Protein AF-A0A527HFW6-F1 (afdb_monomer_lite)

Sequence (103 aa):
LPSRADLGRWINHAISNKIAIEGASDHLVSEALYLTDPEGNGIEIYADRRAQDWKWNGDKIAMATERLNIPSVVAEVPAGDAGWQGTPENSIVGHVHLRVGRP

Structure (mmCIF, N/CA/C/O backbone):
data_AF-A0A527HFW6-F1
#
_entry.id   AF-A0A527HFW6-F1
#
loop_
_atom_site.group_PDB
_atom_site.id
_atom_site.type_symbol
_atom_site.label_atom_id
_atom_site.label_alt_id
_atom_site.label_comp_id
_atom_site.label_asym_id
_atom_site.label_entity_id
_atom_site.label_seq_id
_atom_site.pdbx_PDB_ins_code
_atom_site.Cartn_x
_atom_site.Cartn_y
_atom_site.Cartn_z
_atom_site.occupancy
_atom_site.B_iso_or_equiv
_atom_site.auth_seq_id
_atom_site.auth_comp_id
_atom_site.auth_asym_id
_atom_site.auth_atom_id
_atom_site.pdbx_PDB_model_num
ATOM 1 N N . LEU A 1 1 ? -5.401 -1.282 -4.016 1.00 96.75 1 LEU A N 1
ATOM 2 C CA . LEU A 1 1 ? -6.236 -0.087 -3.745 1.00 96.75 1 LEU A CA 1
ATOM 3 C C . LEU A 1 1 ? -6.180 0.848 -4.949 1.00 96.75 1 LEU A C 1
ATOM 5 O O . LEU A 1 1 ? -5.157 0.834 -5.626 1.00 96.75 1 LEU A O 1
ATOM 9 N N . PRO A 1 2 ? -7.241 1.625 -5.237 1.00 95.75 2 PRO A N 1
ATOM 10 C CA . PRO A 1 2 ? -7.330 2.424 -6.464 1.00 95.75 2 PRO A CA 1
ATOM 11 C C . PRO A 1 2 ? -6.266 3.517 -6.586 1.00 95.75 2 PRO A C 1
ATOM 13 O O . PRO A 1 2 ? -5.857 3.860 -7.693 1.00 95.75 2 PRO A O 1
ATOM 16 N N . SER A 1 3 ? -5.817 4.079 -5.462 1.00 96.38 3 SER A N 1
ATOM 17 C CA . SER A 1 3 ? -4.808 5.134 -5.450 1.00 96.38 3 SER A CA 1
ATOM 18 C C . SER A 1 3 ? -3.827 5.016 -4.284 1.00 96.38 3 SER A C 1
ATOM 20 O O . SER A 1 3 ? -4.101 4.392 -3.257 1.00 96.38 3 SER A O 1
ATOM 22 N N . ARG A 1 4 ? -2.684 5.696 -4.420 1.00 97.38 4 ARG A N 1
ATOM 23 C CA . ARG A 1 4 ? -1.696 5.858 -3.345 1.00 97.38 4 ARG A CA 1
ATOM 24 C C . ARG A 1 4 ? -2.281 6.565 -2.113 1.00 97.38 4 ARG A C 1
ATOM 26 O O . ARG A 1 4 ? -1.946 6.207 -0.988 1.00 97.38 4 ARG A O 1
ATOM 33 N N . ALA A 1 5 ? -3.206 7.506 -2.315 1.00 97.50 5 ALA A N 1
ATOM 34 C CA . ALA A 1 5 ? -3.919 8.174 -1.226 1.00 97.50 5 ALA A CA 1
ATOM 35 C C . ALA A 1 5 ? -4.813 7.201 -0.439 1.00 97.50 5 ALA A C 1
ATOM 37 O O . ALA A 1 5 ? -4.895 7.303 0.782 1.00 97.50 5 ALA A O 1
ATOM 38 N N . ASP A 1 6 ? -5.431 6.216 -1.100 1.00 98.00 6 ASP A N 1
ATOM 39 C CA . ASP A 1 6 ? -6.207 5.175 -0.413 1.00 98.00 6 ASP A CA 1
ATOM 40 C C . ASP A 1 6 ? -5.325 4.302 0.476 1.00 98.00 6 ASP A C 1
ATOM 42 O O . ASP A 1 6 ? -5.718 3.968 1.594 1.00 98.00 6 ASP A O 1
ATOM 46 N N . LEU A 1 7 ? -4.112 3.983 0.015 1.00 98.25 7 LEU A N 1
ATOM 47 C CA . LEU A 1 7 ? -3.121 3.307 0.847 1.00 98.25 7 LEU A CA 1
ATOM 48 C C . LEU A 1 7 ? -2.736 4.172 2.052 1.00 98.25 7 LEU A C 1
ATOM 50 O O . LEU A 1 7 ? -2.691 3.669 3.170 1.00 98.25 7 LEU A O 1
ATOM 54 N N . GLY A 1 8 ? -2.552 5.480 1.858 1.00 98.25 8 GLY A N 1
ATOM 55 C CA . GLY A 1 8 ? -2.332 6.437 2.946 1.00 98.25 8 GLY A CA 1
ATOM 56 C C . GLY A 1 8 ? -3.475 6.466 3.969 1.00 98.25 8 GLY A C 1
ATOM 57 O O . GLY A 1 8 ? -3.223 6.428 5.176 1.00 98.25 8 GLY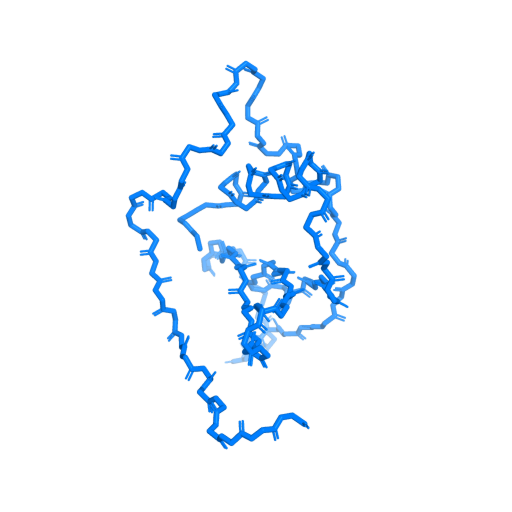 A O 1
ATOM 58 N N . ARG A 1 9 ? -4.737 6.464 3.512 1.00 98.38 9 ARG A N 1
ATOM 59 C CA . ARG A 1 9 ? -5.921 6.379 4.389 1.00 98.38 9 ARG A CA 1
ATOM 60 C C . ARG A 1 9 ? -5.914 5.081 5.191 1.00 98.38 9 ARG A C 1
ATOM 62 O O . ARG A 1 9 ? -6.140 5.119 6.401 1.00 98.38 9 ARG A O 1
ATOM 69 N N . TRP A 1 10 ? -5.619 3.957 4.538 1.00 98.31 10 TRP A N 1
ATOM 70 C CA . TRP A 1 10 ? -5.533 2.660 5.203 1.00 98.31 10 TRP A CA 1
ATOM 71 C C . TRP A 1 10 ? -4.407 2.614 6.244 1.00 98.31 10 TRP A C 1
ATOM 73 O O . TRP A 1 10 ? -4.631 2.158 7.362 1.00 98.31 10 TRP A O 1
ATOM 83 N N . ILE A 1 11 ? -3.225 3.159 5.934 1.00 98.38 11 ILE A N 1
ATOM 84 C CA . ILE A 1 11 ? -2.102 3.260 6.880 1.00 98.38 11 ILE A CA 1
ATOM 85 C C . ILE A 1 11 ? -2.509 4.057 8.124 1.00 98.38 11 ILE A C 1
ATOM 87 O O . ILE A 1 11 ? -2.280 3.602 9.245 1.00 98.38 11 ILE A O 1
ATOM 91 N N . ASN A 1 12 ? -3.134 5.226 7.954 1.00 97.69 12 ASN A N 1
ATOM 92 C CA . ASN A 1 12 ? -3.603 6.030 9.086 1.00 97.69 12 ASN A CA 1
ATOM 93 C C . ASN A 1 12 ? -4.601 5.251 9.949 1.00 97.69 12 ASN A C 1
ATOM 95 O O . ASN A 1 12 ? -4.491 5.243 11.174 1.00 97.69 12 ASN A O 1
ATOM 99 N N . HIS A 1 13 ? -5.532 4.540 9.313 1.00 97.62 13 HIS A N 1
ATOM 100 C CA . HIS A 1 13 ? -6.481 3.672 10.002 1.00 97.62 13 HIS A CA 1
ATOM 101 C C . HIS A 1 13 ? -5.792 2.544 10.780 1.00 97.62 13 HIS A C 1
ATOM 103 O O . HIS A 1 13 ? -6.129 2.314 11.944 1.00 97.62 13 HIS A O 1
ATOM 109 N N . ALA A 1 14 ? -4.806 1.877 10.177 1.00 97.69 14 ALA A N 1
ATOM 110 C CA . ALA A 1 14 ? -4.025 0.830 10.824 1.00 97.69 14 ALA A CA 1
ATOM 111 C C . ALA A 1 14 ? -3.270 1.360 12.051 1.00 97.69 14 ALA A C 1
ATOM 113 O O . ALA A 1 14 ? -3.314 0.738 13.112 1.00 97.69 14 ALA A O 1
ATOM 114 N N . ILE A 1 15 ? -2.659 2.546 11.949 1.00 96.75 15 ILE A N 1
ATOM 115 C CA . ILE A 1 15 ? -1.980 3.217 13.067 1.00 96.75 15 ILE A CA 1
ATOM 116 C C . ILE A 1 15 ? -2.969 3.526 14.198 1.00 96.75 15 ILE A C 1
ATOM 118 O O . ILE A 1 15 ? -2.714 3.165 15.349 1.00 96.75 15 ILE A O 1
ATOM 122 N N . SER A 1 16 ? -4.108 4.158 13.894 1.00 96.88 16 SER A N 1
ATOM 123 C CA . SER A 1 16 ? -5.111 4.534 14.902 1.00 96.88 16 SER A CA 1
ATOM 124 C C . SER A 1 16 ? -5.691 3.330 15.644 1.00 96.88 16 SER A C 1
ATOM 126 O O . SER A 1 16 ? -5.958 3.420 16.841 1.00 96.88 16 SER A O 1
ATOM 128 N N . ASN A 1 17 ? -5.846 2.199 14.953 1.00 97.31 17 ASN A N 1
ATOM 129 C CA . ASN A 1 17 ? -6.395 0.967 15.521 1.00 97.31 17 ASN A CA 1
ATOM 130 C C . ASN A 1 17 ? -5.321 -0.005 16.026 1.00 97.31 17 ASN A C 1
ATOM 132 O O . ASN A 1 17 ? -5.662 -1.080 16.512 1.00 97.31 17 ASN A O 1
ATOM 136 N N . LYS A 1 18 ? -4.036 0.368 15.946 1.00 97.06 18 LYS A N 1
ATOM 137 C CA . LYS A 1 18 ? -2.896 -0.475 16.339 1.00 97.06 18 LYS A CA 1
ATOM 138 C C . LYS A 1 18 ? -2.925 -1.853 15.663 1.00 97.06 18 LYS A C 1
ATOM 140 O O . LYS A 1 18 ? -2.614 -2.862 16.295 1.00 97.06 18 LYS A O 1
ATOM 145 N N . ILE A 1 19 ? -3.309 -1.888 14.387 1.00 96.44 19 ILE A N 1
ATOM 146 C CA . ILE A 1 19 ? -3.271 -3.110 13.580 1.00 96.44 19 ILE A CA 1
ATOM 147 C C . ILE A 1 19 ? -1.806 -3.526 13.429 1.00 96.44 19 ILE A C 1
ATOM 149 O O . ILE A 1 19 ? -0.955 -2.710 13.070 1.00 96.44 19 ILE A O 1
ATOM 153 N N . ALA A 1 20 ? -1.512 -4.789 13.733 1.00 95.94 20 ALA A N 1
ATOM 154 C CA . ALA A 1 20 ? -0.170 -5.330 13.600 1.00 95.94 20 ALA A CA 1
ATOM 155 C C . ALA A 1 20 ? 0.201 -5.461 12.117 1.00 95.94 20 ALA A C 1
ATOM 157 O O . ALA A 1 20 ? -0.546 -6.039 11.331 1.00 95.94 20 ALA A O 1
ATOM 158 N N . ILE A 1 21 ? 1.365 -4.925 11.758 1.00 96.88 21 ILE A N 1
ATOM 159 C CA . ILE A 1 21 ? 1.946 -5.012 10.419 1.00 96.88 21 ILE A CA 1
ATOM 160 C C . ILE A 1 21 ? 3.216 -5.849 10.527 1.00 96.88 21 ILE A C 1
ATOM 162 O O . ILE A 1 21 ? 4.059 -5.592 11.386 1.00 96.88 21 ILE A O 1
ATOM 166 N N . GLU A 1 22 ? 3.353 -6.834 9.651 1.00 96.88 22 GLU A N 1
ATOM 167 C CA . GLU A 1 22 ? 4.515 -7.723 9.596 1.00 96.88 22 GLU A CA 1
ATOM 168 C C . GLU A 1 22 ? 5.620 -7.161 8.704 1.00 96.88 22 GLU A C 1
ATOM 170 O O . GLU A 1 22 ? 6.806 -7.380 8.952 1.00 96.88 22 GLU A O 1
ATOM 175 N N . GLY A 1 23 ? 5.241 -6.393 7.683 1.00 97.00 23 GLY A N 1
ATOM 176 C CA . GLY A 1 23 ? 6.181 -5.789 6.753 1.00 97.00 23 GLY A CA 1
ATOM 177 C C . GLY A 1 23 ? 5.572 -4.655 5.942 1.00 97.00 23 GLY A C 1
ATOM 178 O O . GLY A 1 23 ? 4.356 -4.508 5.838 1.00 97.00 23 GLY A O 1
ATOM 179 N N . ALA A 1 24 ? 6.444 -3.850 5.344 1.00 98.00 24 ALA A N 1
ATOM 180 C CA . ALA A 1 24 ? 6.068 -2.823 4.387 1.00 98.00 24 ALA A CA 1
ATOM 181 C C . ALA A 1 24 ? 7.195 -2.641 3.368 1.00 98.00 24 ALA A C 1
ATOM 183 O O . ALA A 1 24 ? 8.367 -2.538 3.752 1.00 98.00 24 ALA A O 1
ATOM 184 N N . SER A 1 25 ? 6.852 -2.589 2.084 1.00 98.31 25 SER A N 1
ATOM 185 C CA . SER A 1 25 ? 7.844 -2.560 1.008 1.00 98.31 25 SER A CA 1
ATOM 186 C C . SER A 1 25 ? 7.433 -1.666 -0.158 1.00 98.31 25 SER A C 1
ATOM 188 O O . SER A 1 25 ? 6.252 -1.501 -0.457 1.00 98.31 25 SER A O 1
ATOM 190 N N . ASP A 1 26 ? 8.437 -1.077 -0.804 1.00 98.19 26 ASP A N 1
ATOM 191 C CA . ASP A 1 26 ? 8.324 -0.409 -2.100 1.00 98.19 26 ASP A CA 1
ATOM 192 C C . ASP A 1 26 ? 8.969 -1.304 -3.164 1.00 98.19 26 ASP A C 1
ATOM 194 O O . ASP A 1 26 ? 10.151 -1.655 -3.079 1.00 98.19 26 ASP A O 1
ATOM 198 N N . HIS A 1 27 ? 8.173 -1.689 -4.157 1.00 97.56 27 HIS A N 1
ATOM 199 C CA . HIS A 1 27 ? 8.573 -2.595 -5.227 1.00 97.56 27 HIS A CA 1
ATOM 200 C C . HIS A 1 27 ? 8.954 -1.878 -6.523 1.00 97.56 27 HIS A C 1
ATOM 202 O O . HIS A 1 27 ? 9.160 -2.535 -7.540 1.00 97.56 27 HIS A O 1
ATOM 208 N N . LEU A 1 28 ? 9.046 -0.541 -6.511 1.00 96.69 28 LEU A N 1
ATOM 209 C CA . LEU A 1 28 ? 9.226 0.348 -7.672 1.00 96.69 28 LEU A CA 1
ATOM 210 C C . LEU A 1 28 ? 8.046 0.392 -8.651 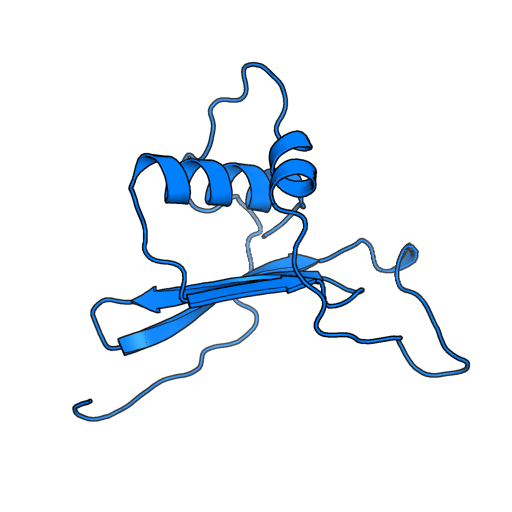1.00 96.69 28 LEU A C 1
ATOM 212 O O . LEU A 1 28 ? 7.960 1.332 -9.440 1.00 96.69 28 LEU A O 1
ATOM 216 N N . VAL A 1 29 ? 7.139 -0.580 -8.582 1.00 97.31 29 VAL A N 1
ATOM 217 C CA . VAL A 1 29 ? 5.888 -0.647 -9.355 1.00 97.31 29 VAL A CA 1
ATOM 218 C C . VAL A 1 29 ? 4.652 -0.487 -8.479 1.00 97.31 29 VAL A C 1
ATOM 220 O O . VAL A 1 29 ? 3.632 0.005 -8.950 1.00 97.31 29 VAL A O 1
ATOM 223 N N . SER A 1 30 ? 4.764 -0.840 -7.202 1.00 97.38 30 SER A N 1
ATOM 224 C CA . SER A 1 30 ? 3.705 -0.775 -6.201 1.00 97.38 30 SER A CA 1
ATOM 225 C C . SER A 1 30 ? 4.304 -0.547 -4.813 1.00 97.38 30 SER A C 1
ATOM 227 O O . SER A 1 30 ? 5.487 -0.799 -4.571 1.00 97.38 30 SER A O 1
ATOM 229 N N . GLU A 1 31 ? 3.481 -0.041 -3.905 1.00 98.38 31 GLU A N 1
ATOM 230 C CA . GLU A 1 31 ? 3.803 0.131 -2.488 1.00 98.38 31 GLU A CA 1
ATOM 231 C C . GLU A 1 31 ? 2.827 -0.721 -1.673 1.00 98.38 31 GLU A C 1
ATOM 233 O O . GLU A 1 31 ? 1.620 -0.648 -1.912 1.00 98.38 31 GLU A O 1
ATOM 238 N N . ALA A 1 32 ? 3.336 -1.527 -0.737 1.00 98.19 32 ALA A N 1
ATOM 239 C CA . ALA A 1 32 ? 2.559 -2.565 -0.059 1.00 98.19 32 ALA A CA 1
ATOM 240 C C . ALA A 1 32 ? 2.808 -2.621 1.456 1.00 98.19 32 ALA A C 1
ATOM 242 O O . ALA A 1 32 ? 3.918 -2.361 1.934 1.00 98.19 32 ALA A O 1
ATOM 243 N N . LEU A 1 33 ? 1.769 -3.001 2.206 1.00 98.19 33 LEU A N 1
ATOM 244 C CA . LEU A 1 33 ? 1.836 -3.419 3.606 1.00 98.19 33 LEU A CA 1
ATOM 245 C C . LEU A 1 33 ? 1.343 -4.858 3.742 1.00 98.19 33 LEU A C 1
ATOM 247 O O . LEU A 1 33 ? 0.384 -5.261 3.084 1.00 98.19 33 LEU A O 1
ATOM 251 N N . TYR A 1 34 ? 1.982 -5.594 4.643 1.00 97.25 34 TYR A N 1
ATOM 252 C CA . TYR A 1 34 ? 1.739 -7.009 4.885 1.00 97.25 34 TYR A CA 1
ATOM 253 C C . TYR A 1 34 ? 1.278 -7.216 6.322 1.00 97.25 34 TYR A C 1
ATOM 255 O O . TYR A 1 34 ? 1.875 -6.677 7.258 1.00 97.25 34 TYR A O 1
ATOM 263 N N . LEU A 1 35 ? 0.222 -7.997 6.500 1.00 96.06 35 LEU A N 1
ATOM 264 C CA . LEU A 1 35 ? -0.337 -8.346 7.799 1.00 96.06 35 LEU A CA 1
ATOM 265 C C . LEU A 1 35 ? -0.895 -9.764 7.768 1.00 96.06 35 LEU A C 1
ATOM 267 O O . LEU A 1 35 ? -1.191 -10.291 6.700 1.00 96.06 35 LEU A O 1
ATOM 271 N N . THR A 1 36 ? -1.085 -10.343 8.944 1.00 93.44 36 THR A N 1
ATOM 272 C CA . THR A 1 36 ? -1.742 -11.639 9.098 1.00 93.44 36 THR A CA 1
ATOM 273 C C . THR A 1 36 ? -3.101 -11.446 9.757 1.00 93.44 36 THR A C 1
ATOM 275 O O . THR A 1 36 ? -3.220 -10.712 10.743 1.00 93.44 36 THR A O 1
ATOM 278 N N . ASP A 1 37 ? -4.134 -12.071 9.195 1.00 90.19 37 ASP A N 1
ATOM 279 C CA . ASP A 1 37 ? -5.470 -12.082 9.790 1.00 90.19 37 ASP A CA 1
ATOM 280 C C . ASP A 1 37 ? -5.546 -13.021 11.016 1.00 90.19 37 ASP A C 1
ATOM 282 O O . ASP A 1 37 ? -4.619 -13.798 11.271 1.00 90.19 37 ASP A O 1
ATOM 286 N N . PRO A 1 38 ? -6.619 -12.958 11.826 1.00 89.06 38 PRO A N 1
ATOM 287 C CA . PRO A 1 38 ? -6.767 -13.818 13.003 1.00 89.06 38 PRO A CA 1
ATOM 288 C C . PRO A 1 38 ? -6.705 -15.325 12.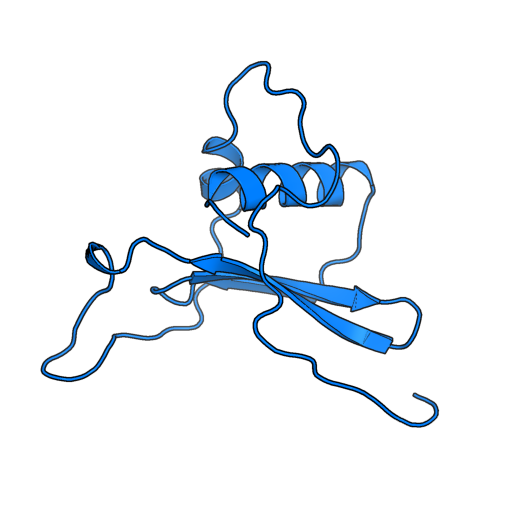706 1.00 89.06 38 PRO A C 1
ATOM 290 O O . PRO A 1 38 ? -6.347 -16.111 13.585 1.00 89.06 38 PRO A O 1
ATOM 293 N N . GLU A 1 39 ? -7.048 -15.734 11.486 1.00 88.19 39 GLU A N 1
ATOM 294 C CA . GLU A 1 39 ? -7.007 -17.110 11.000 1.00 88.19 39 GLU A CA 1
ATOM 295 C C . GLU A 1 39 ? -5.614 -17.550 10.509 1.00 88.19 39 GLU A C 1
ATOM 297 O O . GLU A 1 39 ? -5.400 -18.738 10.251 1.00 88.19 39 GLU A O 1
ATOM 302 N N . GLY A 1 40 ? -4.644 -16.636 10.430 1.00 86.19 40 GLY A N 1
ATOM 303 C CA . GLY A 1 40 ? -3.277 -16.925 10.002 1.00 86.19 40 GLY A CA 1
ATOM 304 C C . GLY A 1 40 ? -3.043 -16.797 8.493 1.00 86.19 40 GLY A C 1
ATOM 305 O O . GLY A 1 40 ? -2.034 -17.314 7.999 1.00 86.19 40 GLY A O 1
ATOM 306 N N . ASN A 1 41 ? -3.954 -16.159 7.755 1.00 88.50 41 ASN A N 1
ATOM 307 C CA . ASN A 1 41 ? -3.774 -15.853 6.340 1.00 88.50 41 ASN A CA 1
ATOM 308 C C . ASN A 1 41 ? -2.975 -14.560 6.175 1.00 88.50 41 ASN A C 1
ATOM 310 O O . ASN A 1 41 ? -3.277 -13.539 6.793 1.00 88.50 41 ASN A O 1
ATOM 314 N N . GLY A 1 42 ? -1.984 -14.598 5.286 1.00 91.62 42 GLY A N 1
ATOM 315 C CA . GLY A 1 42 ? -1.260 -13.401 4.875 1.00 91.62 42 GLY A CA 1
ATOM 316 C C . GLY A 1 42 ? -2.135 -12.527 3.980 1.00 91.62 42 GLY A C 1
ATOM 317 O O . GLY A 1 42 ? -2.678 -12.995 2.979 1.00 91.62 42 GLY A O 1
ATOM 318 N N . ILE A 1 43 ? -2.243 -11.255 4.333 1.00 94.25 43 ILE A N 1
ATOM 319 C CA . ILE A 1 43 ? -2.908 -10.214 3.562 1.00 94.25 43 ILE A CA 1
ATOM 320 C C . ILE A 1 43 ? -1.837 -9.237 3.075 1.00 94.25 43 ILE A C 1
ATOM 322 O O . ILE A 1 43 ? -0.986 -8.785 3.841 1.00 94.25 43 ILE A O 1
ATOM 326 N N . GLU A 1 44 ? -1.915 -8.880 1.798 1.00 96.75 44 GLU A N 1
ATOM 327 C CA . GLU A 1 44 ? -1.153 -7.787 1.204 1.00 96.75 44 GLU A CA 1
ATOM 328 C C . GLU A 1 44 ? -2.115 -6.668 0.798 1.00 96.75 44 GLU A C 1
ATOM 330 O O . GLU A 1 44 ? -3.064 -6.878 0.039 1.00 96.75 44 GLU A O 1
ATOM 335 N N . ILE A 1 45 ? -1.865 -5.458 1.295 1.00 97.56 45 ILE A N 1
ATOM 336 C CA . ILE A 1 45 ? -2.615 -4.258 0.928 1.00 97.56 45 ILE A CA 1
ATOM 337 C C . ILE A 1 45 ? -1.658 -3.329 0.210 1.00 97.56 45 ILE A C 1
ATOM 339 O O . ILE A 1 45 ? -0.733 -2.789 0.814 1.00 97.56 45 ILE A O 1
ATOM 343 N N . TYR A 1 46 ? -1.896 -3.138 -1.083 1.00 97.69 46 TYR A N 1
ATOM 344 C CA . TYR A 1 46 ? -0.999 -2.376 -1.938 1.00 97.69 46 TYR A CA 1
ATOM 345 C C . TYR A 1 46 ? -1.733 -1.348 -2.793 1.00 97.69 46 TYR A C 1
ATOM 347 O O . TYR A 1 46 ? -2.946 -1.434 -3.013 1.00 97.69 46 TYR A O 1
ATOM 355 N N . ALA A 1 47 ? -0.985 -0.373 -3.297 1.00 97.94 47 ALA A N 1
ATOM 356 C CA . ALA A 1 47 ? -1.397 0.495 -4.390 1.00 97.94 47 ALA A CA 1
ATOM 357 C C . ALA A 1 47 ? -0.327 0.473 -5.483 1.00 97.94 47 ALA A C 1
ATOM 359 O O . ALA A 1 47 ? 0.867 0.589 -5.198 1.00 97.94 47 ALA A O 1
ATOM 360 N N . ASP A 1 48 ? -0.763 0.332 -6.732 1.00 96.50 48 ASP A N 1
ATOM 361 C CA . ASP A 1 48 ? 0.127 0.425 -7.882 1.00 96.50 48 ASP A CA 1
ATOM 362 C C . ASP A 1 48 ? 0.539 1.879 -8.125 1.00 96.50 48 ASP A C 1
ATOM 364 O O . ASP A 1 48 ? -0.250 2.822 -7.988 1.00 96.50 48 ASP A O 1
ATOM 368 N N . ARG A 1 49 ? 1.783 2.064 -8.561 1.00 95.38 49 ARG A N 1
ATOM 369 C CA . ARG A 1 49 ? 2.191 3.281 -9.263 1.00 95.38 49 ARG A CA 1
ATOM 370 C C . ARG A 1 49 ? 1.544 3.270 -10.641 1.00 95.38 49 ARG A C 1
ATOM 372 O O . ARG A 1 49 ? 1.293 2.208 -11.214 1.00 95.38 49 ARG A O 1
ATOM 379 N N . ARG A 1 50 ? 1.321 4.449 -11.222 1.00 92.88 50 ARG A N 1
ATOM 380 C CA . ARG A 1 50 ? 0.841 4.518 -12.607 1.00 92.88 50 ARG A CA 1
ATOM 381 C C . ARG A 1 50 ? 1.858 3.811 -13.500 1.00 92.88 50 ARG A C 1
ATOM 383 O O . ARG A 1 50 ? 3.054 4.038 -13.352 1.00 92.88 50 ARG A O 1
ATOM 390 N N . ALA A 1 51 ? 1.393 3.001 -14.449 1.00 90.75 51 ALA A N 1
ATOM 391 C CA . ALA A 1 51 ? 2.277 2.207 -15.309 1.00 90.75 51 ALA A CA 1
ATOM 392 C C . ALA A 1 51 ? 3.313 3.058 -16.076 1.00 90.75 51 ALA A C 1
ATOM 394 O O . ALA A 1 51 ? 4.418 2.603 -16.352 1.00 90.75 51 ALA A O 1
ATOM 395 N N . GLN A 1 52 ? 2.978 4.317 -16.375 1.00 92.69 52 GLN A N 1
ATOM 396 C CA . GLN A 1 52 ? 3.885 5.292 -16.995 1.00 92.69 52 GLN A CA 1
ATOM 397 C C . GLN A 1 52 ? 5.072 5.707 -16.102 1.00 92.69 52 GLN A C 1
ATOM 399 O O . GLN A 1 52 ? 6.076 6.187 -16.617 1.00 92.69 52 GLN A O 1
ATOM 404 N N . ASP A 1 53 ? 4.956 5.530 -14.783 1.00 92.25 53 ASP A N 1
ATOM 405 C CA . ASP A 1 53 ? 5.993 5.863 -13.801 1.00 92.25 53 ASP A CA 1
ATOM 406 C C . ASP A 1 53 ? 6.921 4.664 -13.524 1.00 92.25 53 ASP A C 1
ATOM 408 O O . ASP A 1 53 ? 7.897 4.784 -12.777 1.00 92.25 53 ASP A O 1
ATOM 412 N N . TRP A 1 54 ? 6.626 3.493 -14.101 1.00 95.31 54 TRP A N 1
ATOM 413 C CA . TRP A 1 54 ? 7.449 2.302 -13.931 1.00 95.31 54 TRP A CA 1
ATOM 414 C C . TRP A 1 54 ? 8.787 2.475 -14.637 1.00 95.31 54 TRP A C 1
ATOM 416 O O . TRP A 1 54 ? 8.874 2.917 -15.784 1.00 95.31 54 TRP A O 1
ATOM 426 N N . LYS A 1 55 ? 9.856 2.092 -13.941 1.00 93.00 55 LYS A N 1
ATOM 427 C CA . LYS A 1 55 ? 11.205 2.120 -14.499 1.00 93.00 55 LYS A CA 1
ATOM 428 C C . LYS A 1 55 ? 11.455 0.845 -15.289 1.00 93.00 55 LYS A C 1
ATOM 430 O O . LYS A 1 55 ? 11.201 -0.254 -14.803 1.00 93.00 55 LYS A O 1
ATOM 435 N N . TRP A 1 56 ? 12.011 1.004 -16.481 1.00 94.00 56 TRP A N 1
ATOM 436 C CA . TRP A 1 56 ? 12.375 -0.097 -17.365 1.00 94.00 56 TRP A CA 1
ATOM 437 C C . TRP A 1 56 ? 13.896 -0.227 -17.441 1.00 94.00 56 TRP A C 1
ATOM 439 O O . TRP A 1 56 ? 14.615 0.770 -17.493 1.00 94.00 56 TRP A O 1
ATOM 449 N N . ASN A 1 57 ? 14.383 -1.464 -17.452 1.00 91.81 57 ASN A N 1
ATOM 450 C CA . ASN A 1 57 ? 15.766 -1.826 -17.727 1.00 91.81 57 ASN A CA 1
ATOM 451 C C . ASN A 1 57 ? 15.788 -2.678 -19.002 1.00 91.81 57 ASN A C 1
ATOM 453 O O . ASN A 1 57 ? 15.646 -3.901 -18.949 1.00 91.81 57 ASN A O 1
ATOM 457 N N . GLY A 1 58 ? 15.889 -2.008 -20.151 1.00 92.81 58 GLY A N 1
ATOM 458 C CA . GLY A 1 58 ? 15.694 -2.642 -21.453 1.00 92.81 58 GLY A CA 1
ATOM 459 C C . GLY A 1 58 ? 14.243 -3.087 -21.639 1.00 92.81 58 GLY A C 1
ATOM 460 O O . GLY A 1 58 ? 13.329 -2.269 -21.596 1.00 92.81 58 GLY A O 1
ATOM 461 N N . ASP A 1 59 ? 14.044 -4.386 -21.835 1.00 94.19 59 ASP A N 1
ATOM 462 C CA . ASP A 1 59 ? 12.746 -5.040 -22.027 1.00 94.19 59 ASP A CA 1
ATOM 463 C C . ASP A 1 59 ? 12.077 -5.486 -20.714 1.00 94.19 59 ASP A C 1
ATOM 465 O O . ASP A 1 59 ? 10.966 -6.016 -20.729 1.00 94.1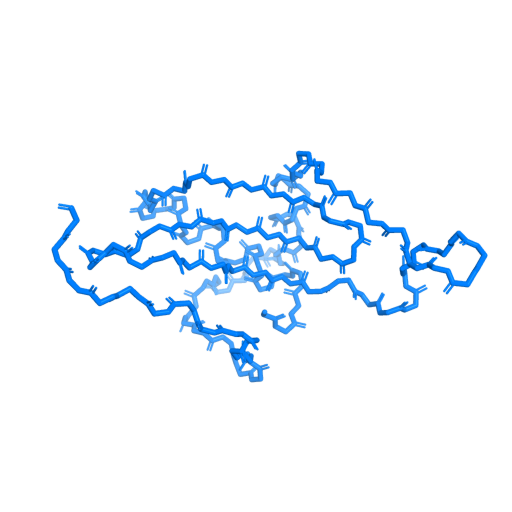9 59 ASP A O 1
ATOM 469 N N . LYS A 1 60 ? 12.738 -5.278 -19.570 1.00 95.25 60 LYS A N 1
ATOM 470 C CA . LYS A 1 60 ? 12.265 -5.726 -18.255 1.00 95.25 60 LYS A CA 1
ATOM 471 C C . LYS A 1 60 ? 11.848 -4.558 -17.380 1.00 95.25 60 LYS A C 1
ATOM 473 O O . LYS A 1 60 ? 12.501 -3.517 -17.357 1.00 95.25 60 LYS A O 1
ATOM 478 N N . ILE A 1 61 ? 10.807 -4.772 -16.586 1.00 95.75 61 ILE A N 1
ATOM 479 C CA . ILE A 1 61 ? 10.418 -3.844 -15.525 1.00 95.75 61 ILE A CA 1
ATOM 480 C C . ILE A 1 61 ? 11.410 -3.981 -14.365 1.00 95.75 61 ILE A C 1
ATOM 482 O O . ILE A 1 61 ? 11.769 -5.090 -13.962 1.00 95.75 61 ILE A O 1
ATOM 486 N N . ALA A 1 62 ? 11.875 -2.849 -13.843 1.00 96.19 62 ALA A N 1
ATOM 487 C CA . ALA A 1 62 ? 12.711 -2.818 -12.655 1.00 96.19 62 ALA A CA 1
ATOM 488 C C . ALA A 1 62 ? 11.864 -3.131 -11.415 1.00 96.19 62 ALA A C 1
ATOM 490 O O . ALA A 1 62 ? 10.859 -2.470 -11.165 1.00 96.19 62 ALA A O 1
ATOM 491 N N . MET A 1 63 ? 12.311 -4.109 -10.631 1.00 95.50 63 MET A N 1
ATOM 492 C CA . MET A 1 63 ? 11.670 -4.549 -9.393 1.00 95.50 63 MET A CA 1
ATOM 493 C C . MET A 1 63 ? 12.662 -4.422 -8.242 1.00 95.50 63 MET A C 1
ATOM 495 O O . MET A 1 63 ? 13.856 -4.670 -8.426 1.00 95.50 63 MET A O 1
ATOM 499 N N . ALA A 1 64 ? 12.171 -4.080 -7.056 1.00 95.88 64 ALA A N 1
ATOM 500 C CA . ALA A 1 64 ? 12.971 -4.097 -5.836 1.00 95.88 64 ALA A CA 1
ATOM 501 C C . ALA A 1 64 ? 12.142 -4.556 -4.630 1.00 95.88 64 ALA A C 1
ATOM 503 O O . ALA A 1 64 ? 10.963 -4.889 -4.740 1.00 95.88 64 ALA A O 1
ATOM 504 N N . THR A 1 65 ? 12.776 -4.624 -3.467 1.00 97.31 65 THR A N 1
ATOM 505 C CA . THR A 1 65 ? 12.102 -4.761 -2.171 1.00 97.31 65 THR A CA 1
ATOM 506 C C . THR A 1 65 ? 12.759 -3.763 -1.236 1.00 97.31 65 THR A C 1
ATOM 508 O O . THR A 1 65 ? 13.623 -4.102 -0.432 1.00 97.31 65 THR A O 1
ATOM 511 N N . GLU A 1 66 ? 12.407 -2.498 -1.431 1.00 97.69 66 GLU A N 1
ATOM 512 C CA . GLU A 1 66 ? 12.952 -1.389 -0.659 1.00 97.69 66 GLU A CA 1
ATOM 513 C C . GLU A 1 66 ? 12.091 -1.110 0.568 1.00 97.69 66 GLU A C 1
ATOM 515 O O . GLU A 1 66 ? 10.915 -1.476 0.641 1.00 97.69 66 GLU A O 1
ATOM 520 N N . ARG A 1 67 ? 12.666 -0.410 1.547 1.00 97.69 67 ARG A N 1
ATOM 521 C CA . ARG A 1 67 ? 11.901 0.051 2.706 1.00 97.69 67 ARG A CA 1
ATOM 522 C C . ARG A 1 67 ? 10.859 1.081 2.267 1.00 97.69 67 ARG A C 1
ATOM 524 O O . ARG A 1 67 ? 11.217 2.127 1.728 1.00 97.69 67 ARG A O 1
ATOM 531 N N . LEU A 1 68 ? 9.590 0.834 2.592 1.00 98.12 68 LEU A N 1
ATOM 532 C CA . LEU A 1 68 ? 8.517 1.779 2.289 1.00 98.12 68 LEU A CA 1
ATOM 533 C C . LEU A 1 68 ? 8.672 3.090 3.081 1.00 98.12 68 LEU A C 1
ATOM 535 O O . LEU A 1 68 ? 8.842 3.090 4.305 1.00 98.12 68 LEU A O 1
ATOM 539 N N . ASN A 1 69 ? 8.553 4.225 2.390 1.00 98.06 69 ASN A N 1
ATOM 540 C CA . ASN A 1 69 ? 8.510 5.544 3.015 1.00 98.06 69 ASN A CA 1
ATOM 541 C C . ASN A 1 69 ? 7.080 5.873 3.477 1.00 98.06 69 ASN A C 1
ATOM 543 O O . ASN A 1 69 ? 6.338 6.584 2.801 1.00 98.06 69 ASN A O 1
ATOM 547 N N . ILE A 1 70 ? 6.706 5.359 4.650 1.00 97.69 70 ILE A N 1
ATOM 548 C CA . ILE A 1 70 ? 5.366 5.539 5.231 1.00 97.69 70 ILE A CA 1
ATOM 549 C C . ILE A 1 70 ? 4.935 7.018 5.326 1.00 97.69 70 ILE A C 1
ATOM 551 O O . ILE A 1 70 ? 3.840 7.324 4.849 1.00 97.69 70 ILE A O 1
ATOM 555 N N . PRO A 1 71 ? 5.753 7.958 5.856 1.00 98.12 71 PRO A N 1
ATOM 556 C CA . PRO A 1 71 ? 5.375 9.372 5.890 1.00 98.12 71 PRO A CA 1
ATOM 557 C C . PRO A 1 71 ? 5.021 9.948 4.514 1.00 98.12 71 PRO A C 1
ATOM 559 O O . PRO A 1 71 ? 4.088 10.737 4.405 1.00 98.12 71 PRO A O 1
ATOM 562 N N . SER A 1 72 ? 5.729 9.534 3.457 1.00 98.19 72 SER A N 1
ATOM 563 C CA . SER A 1 72 ? 5.449 9.988 2.090 1.00 98.19 72 SER A CA 1
ATOM 564 C C . SER A 1 72 ? 4.123 9.458 1.545 1.00 98.19 72 SER A C 1
ATOM 566 O O . SER A 1 72 ? 3.468 10.179 0.800 1.00 98.19 72 SER A O 1
ATOM 568 N N . VAL A 1 73 ? 3.725 8.228 1.886 1.00 98.19 73 VAL A N 1
ATOM 569 C CA . VAL A 1 73 ? 2.427 7.670 1.466 1.00 98.19 73 VAL A CA 1
ATOM 570 C C . VAL A 1 73 ? 1.288 8.356 2.220 1.00 98.19 73 VAL A C 1
ATOM 572 O O . VAL A 1 73 ? 0.295 8.757 1.623 1.00 98.19 73 VAL A O 1
ATOM 575 N N . VAL A 1 74 ? 1.446 8.553 3.532 1.00 97.88 74 VAL A N 1
ATOM 576 C CA . VAL A 1 74 ? 0.452 9.241 4.371 1.00 97.88 74 VAL A CA 1
ATOM 577 C C . VAL A 1 74 ? 0.254 10.698 3.942 1.00 97.88 74 VAL A C 1
ATOM 579 O O . VAL A 1 74 ? -0.864 11.203 4.009 1.00 97.88 74 VAL A O 1
ATOM 582 N N . ALA A 1 75 ? 1.302 11.361 3.447 1.00 97.75 75 ALA A N 1
ATOM 583 C CA . ALA A 1 75 ? 1.223 12.730 2.938 1.00 97.75 75 ALA A CA 1
ATOM 584 C C . ALA A 1 75 ? 0.345 12.891 1.677 1.00 97.75 75 ALA A C 1
ATOM 586 O O . ALA A 1 75 ? -0.028 14.015 1.355 1.00 97.75 75 ALA A O 1
ATOM 587 N N . GLU A 1 76 ? -0.012 11.804 0.981 1.00 97.06 76 GLU A N 1
ATOM 58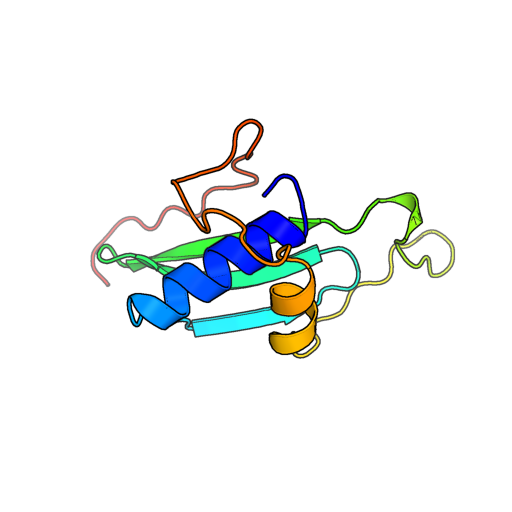8 C CA . GLU A 1 76 ? -0.966 11.841 -0.143 1.00 97.06 76 GLU A CA 1
ATOM 589 C C . GLU A 1 76 ? -2.418 12.022 0.314 1.00 97.06 76 GLU A C 1
ATOM 591 O O . GLU A 1 76 ? -3.290 12.325 -0.500 1.00 97.06 76 GLU A O 1
ATOM 596 N N . VAL A 1 77 ? -2.706 11.810 1.603 1.00 97.50 77 VAL A N 1
ATOM 597 C CA . VAL A 1 77 ? -4.053 11.984 2.148 1.00 97.50 77 VAL A CA 1
ATOM 598 C C . VAL A 1 77 ? -4.349 13.485 2.270 1.00 97.50 77 VAL A C 1
ATOM 600 O O . VAL A 1 77 ? -3.635 14.182 2.997 1.00 97.50 77 VAL A O 1
ATOM 603 N N . PRO A 1 78 ? -5.393 14.012 1.599 1.00 95.06 78 PRO A N 1
ATOM 604 C CA . PRO A 1 78 ? -5.726 15.431 1.668 1.00 95.06 78 PRO A CA 1
ATOM 605 C C . PRO A 1 78 ? -6.030 15.906 3.096 1.00 95.06 78 PRO A C 1
ATOM 607 O O . PRO A 1 78 ? -6.595 15.184 3.918 1.00 95.06 78 PRO A O 1
ATOM 610 N N . ALA A 1 79 ? -5.703 17.162 3.397 1.00 92.56 79 ALA A N 1
ATOM 611 C CA . ALA A 1 79 ? -6.080 17.762 4.673 1.00 92.56 79 ALA A CA 1
ATOM 612 C C . ALA A 1 79 ? -7.613 17.858 4.798 1.00 92.56 79 ALA A C 1
ATOM 614 O O . ALA A 1 79 ? -8.287 18.305 3.871 1.00 92.56 79 ALA A O 1
ATOM 615 N N . GLY A 1 80 ? -8.158 17.460 5.951 1.00 91.00 80 GLY A N 1
ATOM 616 C CA . GLY A 1 80 ? -9.608 17.432 6.185 1.00 91.00 80 GLY A CA 1
ATOM 617 C C . GLY A 1 80 ? -10.338 16.265 5.509 1.00 91.00 80 GLY A C 1
ATOM 618 O O . GLY A 1 80 ? -11.567 16.238 5.524 1.00 91.00 80 GLY A O 1
ATOM 619 N N . ASP A 1 81 ? -9.603 15.313 4.928 1.00 93.62 81 ASP A N 1
ATOM 620 C CA . ASP A 1 81 ? -10.164 14.075 4.391 1.00 93.62 81 ASP A CA 1
ATOM 621 C C . ASP A 1 81 ? -10.878 13.271 5.491 1.00 93.62 81 ASP A C 1
ATOM 623 O O . ASP A 1 81 ? -10.457 13.254 6.651 1.00 93.62 81 ASP A O 1
ATOM 627 N N . ALA A 1 82 ? -11.967 12.594 5.121 1.00 92.19 82 ALA A N 1
ATOM 628 C CA . ALA A 1 82 ? -12.775 11.803 6.046 1.00 92.19 82 ALA A CA 1
ATOM 629 C C . ALA A 1 82 ? -12.051 10.542 6.562 1.00 92.19 82 ALA A C 1
ATOM 631 O O . ALA A 1 82 ? -12.573 9.858 7.443 1.00 92.19 82 ALA A O 1
ATOM 632 N N . GLY A 1 83 ? -10.867 10.232 6.024 1.00 93.62 83 GLY A N 1
ATOM 633 C CA . GLY A 1 83 ? -10.062 9.083 6.397 1.00 93.62 83 GLY A CA 1
ATOM 634 C C . GLY A 1 83 ? -10.582 7.789 5.779 1.00 93.62 83 GLY A C 1
ATOM 635 O O . GLY A 1 83 ? -11.275 7.776 4.764 1.00 93.62 83 GLY A O 1
ATOM 636 N N . TRP A 1 84 ? -10.210 6.663 6.383 1.00 96.25 84 TRP A N 1
ATOM 637 C CA . TRP A 1 84 ? -10.647 5.349 5.921 1.00 96.25 84 TRP A CA 1
ATOM 638 C C . TRP A 1 84 ? -12.105 5.085 6.305 1.00 96.25 84 TRP A C 1
ATOM 640 O O . TRP A 1 84 ? -12.418 4.979 7.490 1.00 96.25 84 TRP A O 1
ATOM 650 N N . GLN A 1 85 ? -12.972 4.921 5.306 1.00 95.19 85 GLN A N 1
ATOM 651 C CA . GLN A 1 85 ? -14.406 4.646 5.486 1.00 95.19 85 GLN A CA 1
ATOM 652 C C . GLN A 1 85 ? -14.803 3.228 5.052 1.00 95.19 85 GLN A C 1
ATOM 654 O O . GLN A 1 85 ? -15.968 2.943 4.785 1.00 95.19 85 GLN A O 1
ATOM 659 N N . GLY A 1 86 ? -13.820 2.331 4.975 1.00 94.00 86 GLY A N 1
ATOM 660 C CA . GLY A 1 86 ? -13.955 1.015 4.364 1.00 94.00 86 GLY A CA 1
ATOM 661 C C . GLY A 1 86 ? -13.222 0.936 3.030 1.00 94.00 86 GLY A C 1
ATOM 662 O O . GLY A 1 86 ? -12.567 1.887 2.601 1.00 94.00 86 GLY A O 1
ATOM 663 N N . THR A 1 87 ? -13.307 -0.231 2.397 1.00 93.56 87 THR A N 1
ATOM 664 C CA . THR A 1 87 ? -12.622 -0.497 1.132 1.00 93.56 87 THR A CA 1
ATOM 665 C C . THR A 1 87 ? -13.156 0.433 0.034 1.00 93.56 87 THR A C 1
ATOM 667 O O . THR A 1 87 ? -14.357 0.396 -0.238 1.00 93.56 87 THR A O 1
ATOM 670 N N . PRO A 1 88 ? -12.300 1.246 -0.615 1.00 94.62 88 PRO A N 1
ATOM 671 C CA . PRO A 1 88 ? -12.719 2.152 -1.677 1.00 94.62 88 PRO A CA 1
ATOM 672 C C . PRO A 1 88 ? -13.379 1.416 -2.842 1.00 94.62 88 PRO A C 1
ATOM 674 O O . PRO A 1 88 ? -12.967 0.303 -3.196 1.00 94.62 88 PRO A O 1
ATOM 677 N N . GLU A 1 89 ? -14.339 2.072 -3.494 1.00 93.81 89 GLU A N 1
ATOM 678 C CA . GLU A 1 89 ? -14.890 1.606 -4.767 1.00 93.81 89 GLU A CA 1
ATOM 679 C C . GLU A 1 89 ? -13.766 1.368 -5.788 1.00 93.81 89 GLU A C 1
ATOM 681 O O . GLU A 1 89 ? -12.796 2.124 -5.854 1.00 93.81 89 GLU A O 1
ATOM 686 N N . ASN A 1 90 ? -13.898 0.312 -6.596 1.00 93.50 90 ASN A N 1
ATOM 687 C CA . ASN A 1 90 ? -12.888 -0.152 -7.562 1.00 93.50 90 ASN A CA 1
ATOM 688 C C . ASN A 1 90 ? -11.615 -0.754 -6.948 1.00 93.50 90 ASN A C 1
ATOM 690 O O . ASN A 1 90 ? -10.645 -1.007 -7.664 1.00 93.50 90 ASN A O 1
ATOM 694 N N . SER A 1 91 ? -11.595 -1.026 -5.640 1.00 94.44 91 SER A N 1
ATOM 695 C CA . SER A 1 91 ? -10.580 -1.920 -5.083 1.00 94.44 91 SER A CA 1
ATOM 696 C C . SER A 1 91 ? -10.725 -3.311 -5.695 1.00 94.44 91 SER A C 1
ATOM 698 O O . SER A 1 91 ? -11.830 -3.841 -5.808 1.00 94.44 91 SER A O 1
ATOM 700 N N . ILE A 1 92 ? -9.597 -3.908 -6.062 1.00 93.06 92 ILE A N 1
ATOM 701 C CA . ILE A 1 92 ? -9.534 -5.251 -6.636 1.00 93.06 92 ILE A CA 1
ATOM 702 C C . ILE A 1 92 ? -8.806 -6.192 -5.682 1.00 93.06 92 ILE A C 1
ATOM 704 O O . ILE A 1 92 ? -7.898 -5.776 -4.961 1.00 93.06 92 ILE A O 1
ATOM 708 N N . VAL A 1 93 ? -9.190 -7.467 -5.704 1.00 91.31 93 VAL A N 1
ATOM 709 C CA . VAL A 1 93 ? -8.403 -8.547 -5.103 1.00 91.31 93 VAL A CA 1
ATOM 710 C C . VAL A 1 93 ? -7.488 -9.087 -6.194 1.00 91.31 93 VAL A C 1
ATOM 712 O O . VAL A 1 93 ? -7.972 -9.650 -7.173 1.00 91.31 93 VAL A O 1
ATOM 715 N N . GLY A 1 94 ? -6.178 -8.872 -6.050 1.00 84.38 94 GLY A N 1
ATOM 716 C CA . GLY A 1 94 ? -5.195 -9.310 -7.045 1.00 84.38 94 GLY A CA 1
ATOM 717 C C . GLY A 1 94 ? -4.979 -10.824 -7.027 1.00 84.38 94 GLY A C 1
ATOM 718 O O . GLY A 1 94 ? -5.055 -11.481 -8.062 1.00 84.38 94 GLY A O 1
ATOM 719 N N . HIS A 1 95 ? -4.740 -11.389 -5.844 1.00 84.12 95 HIS A N 1
ATOM 720 C CA . HIS A 1 95 ? -4.565 -12.824 -5.635 1.00 84.12 95 HIS A CA 1
ATOM 721 C C . HIS A 1 95 ? -5.028 -13.222 -4.227 1.00 84.12 95 HIS A C 1
ATOM 723 O O . HIS A 1 95 ? -5.238 -12.367 -3.368 1.00 84.12 95 HIS A O 1
ATOM 729 N N . VAL A 1 96 ? -5.201 -14.526 -3.995 1.00 82.69 96 VAL A N 1
ATOM 730 C CA . VAL A 1 96 ? -5.582 -15.076 -2.687 1.00 82.69 96 VAL A CA 1
ATOM 731 C C . VAL A 1 96 ? -4.653 -16.237 -2.353 1.00 82.69 96 VAL A C 1
ATOM 733 O O . VAL A 1 96 ? -4.618 -17.235 -3.073 1.00 82.69 96 VAL A O 1
ATOM 736 N N . HIS A 1 97 ? -3.904 -16.114 -1.257 1.00 76.00 97 HIS A N 1
ATOM 737 C CA . HIS A 1 97 ? -3.118 -17.209 -0.691 1.00 76.00 97 HIS A CA 1
ATOM 738 C C . HIS A 1 97 ? -3.928 -17.872 0.422 1.00 76.00 97 HIS A C 1
ATOM 740 O O . HIS A 1 97 ? -4.083 -17.321 1.506 1.00 76.00 97 HIS A O 1
ATOM 746 N N . LEU A 1 98 ? -4.477 -19.052 0.139 1.00 72.56 98 LEU A N 1
ATOM 747 C CA . LEU A 1 98 ? -5.278 -19.804 1.102 1.00 72.56 98 LEU A CA 1
ATOM 748 C C . LEU A 1 98 ? -4.382 -20.744 1.907 1.00 72.56 98 LEU A C 1
ATOM 750 O O . LEU A 1 98 ? -3.664 -21.565 1.332 1.00 72.56 98 LEU A O 1
ATOM 754 N N . ARG A 1 99 ? -4.468 -20.674 3.237 1.00 70.25 99 ARG A N 1
ATOM 755 C CA . ARG A 1 99 ? -3.871 -21.671 4.129 1.00 70.25 99 ARG A CA 1
ATOM 756 C C . ARG A 1 99 ? -4.956 -22.636 4.613 1.00 70.25 99 ARG A C 1
ATOM 758 O O . ARG A 1 99 ? -5.995 -22.212 5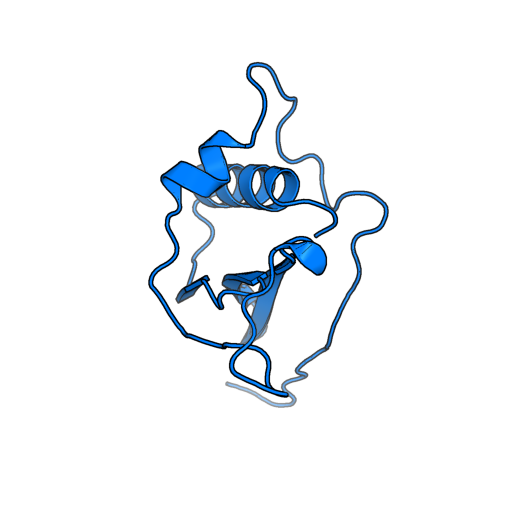.102 1.00 70.25 99 ARG A O 1
ATOM 765 N N . VAL A 1 100 ? -4.720 -23.944 4.483 1.00 80.19 100 VAL A N 1
ATOM 766 C CA . VAL A 1 100 ? -5.641 -24.995 4.959 1.00 80.19 100 VAL A CA 1
ATOM 767 C C . VAL A 1 100 ? -4.937 -25.835 6.028 1.00 80.19 100 VAL A C 1
ATOM 769 O O . VAL A 1 100 ? -3.882 -26.404 5.760 1.00 80.19 100 VAL A O 1
ATOM 772 N N . GLY A 1 101 ? -5.512 -25.921 7.234 1.00 72.88 101 GLY A N 1
ATOM 773 C CA . GLY A 1 101 ? -4.950 -26.659 8.381 1.00 72.88 101 GLY A CA 1
ATOM 774 C C . GLY A 1 101 ? -4.671 -25.770 9.602 1.00 72.88 101 GLY A C 1
ATOM 775 O O . GLY A 1 101 ? -4.951 -24.577 9.567 1.00 72.88 101 GLY A O 1
ATOM 776 N N . ARG A 1 102 ? -4.158 -26.342 10.706 1.00 63.22 102 ARG A N 1
ATOM 777 C CA . ARG A 1 102 ? -3.805 -25.567 11.918 1.00 63.22 102 ARG A CA 1
ATOM 778 C C . ARG A 1 102 ? -2.374 -24.992 11.832 1.00 63.22 102 ARG A C 1
ATOM 780 O O . ARG A 1 102 ? -1.528 -25.675 11.252 1.00 63.22 102 ARG A O 1
ATOM 787 N N . PRO A 1 103 ? -2.122 -23.779 12.373 1.00 60.97 103 PRO A N 1
ATOM 788 C CA . PRO A 1 103 ? -0.802 -23.154 12.380 1.00 60.97 103 PRO A CA 1
ATOM 789 C C . PRO A 1 103 ? 0.240 -23.887 13.223 1.00 60.97 103 PRO A C 1
ATOM 791 O O . PRO A 1 103 ? -0.142 -24.510 14.241 1.00 60.97 103 PRO A O 1
#

pLDDT: mean 93.56, std 7.13, range [60.97, 98.38]

Secondary structure (DSSP, 8-state):
--SHHHHHHHHHHHHHTT---SEEEE-SSEEEEEEE-TTS-EEEEEEEPPGGG--EETTEE----EEP-HHHHHTTSPTT-----SSPTT----------S--

Foldseek 3Di:
DADLLLVLLVLVVCVVVVADWPAWWDFLFKTWTWHADPQGFIDIDIDGDDPVSFDDDVPDTRTDGHHDPSVVSNVSHDPPDPGDPDDDPPDDDPDGDDDDDHD

Radius of gyration: 14.78 Å; chains: 1; bounding box: 31×44×38 Å